Protein AF-A0A5E4BSF2-F1 (afdb_monomer_lite)

Radius of gyration: 24.79 Å; chains: 1; bounding box: 56×27×77 Å

Organism: Marmota monax (NCBI:txid9995)

pLDDT: mean 81.43, std 16.17, range [39.84, 95.62]

Structure (mmCIF, N/CA/C/O backbone):
data_AF-A0A5E4BSF2-F1
#
_entry.id   AF-A0A5E4BSF2-F1
#
loop_
_atom_site.group_PDB
_atom_site.id
_atom_site.type_symbol
_atom_site.label_atom_id
_atom_site.label_alt_id
_atom_site.label_comp_id
_atom_site.label_asym_id
_atom_site.label_entity_id
_atom_site.label_seq_id
_atom_site.pdbx_PDB_ins_code
_atom_site.Cartn_x
_atom_site.Cartn_y
_atom_site.Cartn_z
_atom_site.occupancy
_atom_site.B_iso_or_equiv
_atom_site.auth_seq_id
_atom_site.auth_comp_id
_atom_site.auth_asym_id
_atom_site.auth_atom_id
_atom_site.pdbx_PDB_model_num
ATOM 1 N N . MET A 1 1 ? 34.977 21.300 -48.180 1.00 39.84 1 MET A N 1
ATOM 2 C CA . MET A 1 1 ? 34.789 19.834 -48.224 1.00 39.84 1 MET A CA 1
ATOM 3 C C . MET A 1 1 ? 34.638 19.308 -46.797 1.00 39.84 1 MET A C 1
ATOM 5 O O . MET A 1 1 ? 35.316 19.848 -45.932 1.00 39.84 1 MET A O 1
ATOM 9 N N . PRO A 1 2 ? 33.718 18.361 -46.533 1.00 50.59 2 PRO A N 1
ATOM 10 C CA . PRO A 1 2 ? 33.222 18.003 -45.196 1.00 50.59 2 PRO A CA 1
ATOM 11 C C . PRO A 1 2 ? 34.127 16.975 -44.504 1.00 50.59 2 PRO A C 1
ATOM 13 O O . PRO A 1 2 ? 34.608 16.051 -45.153 1.00 50.59 2 PRO A O 1
ATOM 16 N N . GLY A 1 3 ? 34.335 17.105 -43.191 1.00 42.84 3 GLY A N 1
ATOM 17 C CA . GLY A 1 3 ? 35.319 16.297 -42.466 1.00 42.84 3 GLY A CA 1
ATOM 18 C C . GLY A 1 3 ? 34.923 15.941 -41.037 1.00 42.84 3 GLY A C 1
ATOM 19 O O . GLY A 1 3 ? 35.583 16.369 -40.104 1.00 42.84 3 GLY A O 1
ATOM 20 N N . ARG A 1 4 ? 33.881 15.108 -40.918 1.00 50.66 4 ARG A N 1
ATOM 21 C CA . ARG A 1 4 ? 33.641 14.126 -39.840 1.00 50.66 4 ARG A CA 1
ATOM 22 C C . ARG A 1 4 ? 33.483 14.681 -38.417 1.00 50.66 4 ARG A C 1
ATOM 24 O O . ARG A 1 4 ? 34.380 14.580 -37.588 1.00 50.66 4 ARG A O 1
ATOM 31 N N . SER A 1 5 ? 32.253 15.074 -38.087 1.00 43.25 5 SER A N 1
ATOM 32 C CA . SER A 1 5 ? 31.706 14.793 -36.756 1.00 43.25 5 SER A CA 1
ATOM 33 C C . SER A 1 5 ? 31.720 13.274 -36.577 1.00 43.25 5 SER A C 1
ATOM 35 O O . SER A 1 5 ? 30.923 12.561 -37.184 1.00 43.25 5 SER A O 1
ATOM 37 N N . SER A 1 6 ? 32.698 12.766 -35.831 1.00 44.00 6 SER A N 1
ATOM 38 C CA . SER A 1 6 ? 32.713 11.380 -35.385 1.00 44.00 6 SER A CA 1
ATOM 39 C C . SER A 1 6 ? 31.491 11.168 -34.505 1.00 44.00 6 SER A C 1
ATOM 41 O O . SER A 1 6 ? 31.402 11.712 -33.404 1.00 44.00 6 SER A O 1
ATOM 43 N N . SER A 1 7 ? 30.540 10.428 -35.062 1.00 46.88 7 SER A N 1
ATOM 44 C CA . SER A 1 7 ? 29.322 9.957 -34.434 1.00 46.88 7 SER A CA 1
ATOM 45 C C . SER A 1 7 ? 29.587 9.488 -33.008 1.00 46.88 7 SER A C 1
ATOM 47 O O . SER A 1 7 ? 30.529 8.737 -32.757 1.00 46.88 7 SER A O 1
ATOM 49 N N . SER A 1 8 ? 28.735 9.968 -32.105 1.00 47.62 8 SER A N 1
ATOM 50 C CA . SER A 1 8 ? 28.595 9.566 -30.709 1.00 47.62 8 SER A CA 1
ATOM 51 C C . SER A 1 8 ? 28.916 8.085 -30.510 1.00 47.62 8 SER A C 1
ATOM 53 O O . SER A 1 8 ? 28.125 7.208 -30.864 1.00 47.62 8 SER A O 1
ATOM 55 N N . SER A 1 9 ? 30.095 7.821 -29.954 1.00 45.16 9 SER A N 1
ATOM 56 C CA . SER A 1 9 ? 30.528 6.484 -29.578 1.00 45.16 9 SER A CA 1
ATOM 57 C C . SER A 1 9 ? 29.640 5.988 -28.437 1.00 45.16 9 SER A C 1
ATOM 59 O O . SER A 1 9 ? 29.778 6.446 -27.308 1.00 45.16 9 SER A O 1
ATOM 61 N N . GLY A 1 10 ? 28.693 5.112 -28.784 1.00 46.72 10 GLY A N 1
ATOM 62 C CA . GLY A 1 10 ? 28.030 4.116 -27.940 1.00 46.72 10 GLY A CA 1
ATOM 63 C C . GLY A 1 10 ? 27.947 4.407 -26.446 1.00 46.72 10 GLY A C 1
ATOM 64 O O . GLY A 1 10 ? 28.522 3.673 -25.651 1.00 46.72 10 GLY A O 1
ATOM 65 N N . SER A 1 11 ? 27.178 5.420 -26.052 1.00 45.44 11 SER A N 1
ATOM 66 C CA . SER A 1 11 ? 26.536 5.356 -24.744 1.00 45.44 11 SER A CA 1
ATOM 67 C C . SER A 1 11 ? 25.269 4.542 -24.956 1.00 45.44 11 SER A C 1
ATOM 69 O O . SER A 1 11 ? 24.254 5.074 -25.406 1.00 45.44 11 SER A O 1
ATOM 71 N N . THR A 1 12 ? 25.322 3.235 -24.694 1.00 54.78 12 THR A N 1
ATOM 72 C CA . THR A 1 12 ? 24.122 2.540 -24.223 1.00 54.78 12 THR A CA 1
ATOM 73 C C . THR A 1 12 ? 23.734 3.280 -22.952 1.00 54.78 12 THR A C 1
ATOM 75 O O . THR A 1 12 ? 24.301 3.028 -21.888 1.00 54.78 12 THR A O 1
ATOM 78 N N . GLY A 1 13 ? 22.905 4.316 -23.089 1.00 56.72 13 GLY A N 1
ATOM 79 C CA . GLY A 1 13 ? 22.486 5.141 -21.974 1.00 56.72 13 GLY A CA 1
ATOM 80 C C . GLY A 1 13 ? 21.766 4.228 -21.003 1.00 56.72 13 GLY A C 1
ATOM 81 O O . GLY A 1 13 ? 20.622 3.859 -21.245 1.00 56.72 13 GLY A O 1
ATOM 82 N N . PHE A 1 14 ? 22.458 3.799 -19.948 1.00 63.81 14 PHE A N 1
ATOM 83 C CA . PHE A 1 14 ? 21.846 2.994 -18.908 1.00 63.81 14 PHE A CA 1
ATOM 84 C C . PHE A 1 14 ? 20.702 3.819 -18.326 1.00 63.81 14 PHE A C 1
ATOM 86 O O . PHE A 1 14 ? 20.915 4.882 -17.741 1.00 63.81 14 PHE A O 1
ATOM 93 N N . ILE A 1 15 ? 19.479 3.343 -18.536 1.00 72.44 15 ILE A N 1
ATOM 94 C CA . ILE A 1 15 ? 18.285 3.930 -17.944 1.00 72.44 15 ILE A CA 1
ATOM 95 C C . ILE A 1 15 ? 18.354 3.596 -16.452 1.00 72.44 15 ILE A C 1
ATOM 97 O O . ILE A 1 15 ? 18.175 2.444 -16.061 1.00 72.44 15 ILE A O 1
ATOM 101 N N . SER A 1 16 ? 18.709 4.577 -15.621 1.00 81.81 16 SER A N 1
ATOM 102 C CA . SER A 1 16 ? 18.779 4.387 -14.171 1.00 81.81 16 SER A CA 1
ATOM 103 C C . SER A 1 16 ? 17.398 4.554 -13.546 1.00 81.81 16 SER A C 1
ATOM 105 O O . SER A 1 16 ? 16.742 5.576 -13.749 1.00 81.81 16 SER A O 1
ATOM 107 N N . PHE A 1 17 ? 16.991 3.581 -12.731 1.00 88.00 17 PHE A N 1
ATOM 108 C CA . PHE A 1 17 ? 15.746 3.612 -11.958 1.00 88.00 17 PHE A CA 1
ATOM 109 C C . PHE A 1 17 ? 15.969 3.915 -10.473 1.00 88.00 17 PHE A C 1
ATOM 111 O O . PHE A 1 17 ? 15.025 3.844 -9.689 1.00 88.00 17 PHE A O 1
ATOM 118 N N . SER A 1 18 ? 17.179 4.327 -10.084 1.00 88.94 18 SER A N 1
ATOM 119 C CA . SER A 1 18 ? 17.554 4.542 -8.682 1.00 88.94 18 SER A CA 1
ATOM 120 C C . SER A 1 18 ? 16.612 5.490 -7.931 1.00 88.94 18 SER A C 1
ATOM 122 O O . SER A 1 18 ? 16.267 5.236 -6.780 1.00 88.94 18 SER A O 1
ATOM 124 N N . GLY A 1 19 ? 16.129 6.554 -8.583 1.00 90.25 19 GLY A N 1
ATOM 125 C CA . GLY A 1 19 ? 15.136 7.459 -7.993 1.00 90.25 19 GLY A CA 1
ATOM 126 C C . GLY A 1 19 ? 13.791 6.777 -7.715 1.00 90.25 19 GLY A C 1
ATOM 127 O O . GLY A 1 19 ? 13.187 6.998 -6.666 1.00 90.25 19 GLY A O 1
ATOM 128 N N . VAL A 1 20 ? 13.349 5.899 -8.619 1.00 91.19 20 VAL A N 1
ATOM 129 C CA . VAL A 1 20 ? 12.114 5.119 -8.458 1.00 91.19 20 VAL A CA 1
ATOM 130 C C . VAL A 1 20 ? 12.281 4.081 -7.352 1.00 91.19 20 VAL A C 1
ATOM 132 O O . VAL A 1 20 ? 11.403 3.942 -6.508 1.00 91.19 20 VAL A O 1
ATOM 135 N N . GLU A 1 21 ? 13.418 3.391 -7.299 1.00 91.19 21 GLU A N 1
ATOM 136 C CA . GLU A 1 21 ? 13.729 2.421 -6.242 1.00 91.19 21 GLU A CA 1
ATOM 137 C C . GLU A 1 21 ? 13.808 3.073 -4.857 1.00 91.19 21 GLU A C 1
ATOM 139 O O . GLU A 1 21 ? 13.317 2.515 -3.870 1.00 91.19 21 GLU A O 1
ATOM 144 N N . SER A 1 22 ? 14.364 4.284 -4.787 1.00 93.62 22 SER A N 1
ATOM 145 C CA . SER A 1 22 ? 14.408 5.067 -3.555 1.00 93.62 22 SER A CA 1
ATOM 146 C C . SER A 1 22 ? 12.998 5.461 -3.105 1.00 93.62 22 SER A C 1
ATOM 148 O O . SER A 1 22 ? 12.647 5.252 -1.945 1.00 93.62 22 SER A O 1
ATOM 150 N N . ALA A 1 23 ? 12.154 5.943 -4.024 1.00 92.94 23 ALA A N 1
ATOM 151 C CA . ALA A 1 23 ? 10.757 6.262 -3.730 1.00 92.94 23 ALA A CA 1
ATOM 152 C C . ALA A 1 23 ? 9.948 5.019 -3.316 1.00 92.94 23 ALA A C 1
ATOM 154 O O . ALA A 1 23 ? 9.167 5.078 -2.368 1.00 92.94 23 ALA A O 1
ATOM 155 N N . LEU A 1 24 ? 10.165 3.872 -3.971 1.00 92.69 24 LEU A N 1
ATOM 156 C CA . LEU A 1 24 ? 9.557 2.594 -3.589 1.00 92.69 24 LEU A CA 1
ATOM 157 C C . LEU A 1 24 ? 9.989 2.143 -2.193 1.00 92.69 24 LEU A C 1
ATOM 159 O O . LEU A 1 24 ? 9.181 1.579 -1.460 1.00 92.69 24 LEU A O 1
ATOM 163 N N . SER A 1 25 ? 11.244 2.382 -1.814 1.00 92.12 25 SER A N 1
ATOM 164 C CA . SER A 1 25 ? 11.727 2.069 -0.467 1.00 92.12 25 SER A CA 1
ATOM 165 C C . SER A 1 25 ? 11.036 2.940 0.581 1.00 92.12 25 SER A C 1
ATOM 167 O O . SER A 1 25 ? 10.543 2.405 1.570 1.00 92.12 25 SER A O 1
ATOM 169 N N . SER A 1 26 ? 10.889 4.245 0.328 1.00 93.38 26 SER A N 1
ATOM 170 C CA . SER A 1 26 ? 10.097 5.135 1.190 1.00 93.38 26 SER A CA 1
ATOM 171 C C . SER A 1 26 ? 8.629 4.705 1.277 1.00 93.38 26 SER A C 1
ATOM 173 O O . SER A 1 26 ? 8.053 4.696 2.361 1.00 93.38 26 SER A O 1
ATOM 175 N N . LEU A 1 27 ? 8.032 4.284 0.157 1.00 91.06 27 LEU A N 1
ATOM 176 C CA . LEU A 1 27 ? 6.673 3.733 0.125 1.00 91.06 27 LEU A CA 1
ATOM 177 C C . LEU A 1 27 ? 6.533 2.470 0.978 1.00 91.06 27 LEU A C 1
ATOM 179 O O . LEU A 1 27 ? 5.566 2.349 1.721 1.00 91.06 27 LEU A O 1
ATOM 183 N N . LYS A 1 28 ? 7.514 1.563 0.957 1.00 89.38 28 LYS A N 1
ATOM 184 C CA . LYS A 1 28 ? 7.526 0.387 1.845 1.00 89.38 28 LYS A CA 1
ATOM 185 C C . LYS A 1 28 ? 7.633 0.772 3.319 1.00 89.38 28 LYS A C 1
ATOM 187 O O . LYS A 1 28 ? 7.024 0.120 4.158 1.00 89.38 28 LYS A O 1
ATOM 192 N N . THR A 1 29 ? 8.350 1.844 3.652 1.00 90.75 29 THR A N 1
ATOM 193 C CA . THR A 1 29 ? 8.379 2.361 5.027 1.00 90.75 29 THR A CA 1
ATOM 194 C C . THR A 1 29 ? 6.995 2.835 5.486 1.00 90.75 29 THR A C 1
ATOM 196 O O . THR A 1 29 ? 6.630 2.578 6.630 1.00 90.75 29 THR A O 1
ATOM 199 N N . PHE A 1 30 ? 6.175 3.426 4.604 1.00 89.81 30 PHE A N 1
ATOM 200 C CA . PHE A 1 30 ? 4.791 3.795 4.943 1.00 89.81 30 PHE A CA 1
ATOM 201 C C . PHE A 1 30 ? 3.902 2.592 5.276 1.00 89.81 30 PHE A C 1
ATOM 203 O O . PHE A 1 30 ? 2.971 2.730 6.065 1.00 89.81 30 PHE A O 1
ATOM 210 N N . GLN A 1 31 ? 4.215 1.401 4.762 1.00 90.75 31 GLN A N 1
ATOM 211 C CA . GLN A 1 31 ? 3.511 0.177 5.142 1.00 90.75 31 GLN A CA 1
ATOM 212 C C . GLN A 1 31 ? 3.654 -0.124 6.646 1.00 90.75 31 GLN A C 1
ATOM 214 O O . GLN A 1 31 ? 2.699 -0.548 7.293 1.00 90.75 31 GLN A O 1
ATOM 219 N N . SER A 1 32 ? 4.812 0.189 7.241 1.00 91.44 32 SER A N 1
ATOM 220 C CA . SER A 1 32 ? 5.003 0.091 8.695 1.00 91.44 32 SER A CA 1
ATOM 221 C C . SER A 1 32 ? 4.106 1.066 9.461 1.00 91.44 32 SER A C 1
ATOM 223 O O . SER A 1 32 ? 3.631 0.731 10.544 1.00 91.44 32 SER A O 1
ATOM 225 N N . CYS A 1 33 ? 3.866 2.262 8.916 1.00 91.88 33 CYS A N 1
ATOM 226 C CA . CYS A 1 33 ? 2.953 3.236 9.513 1.00 91.88 33 CYS A CA 1
ATOM 227 C C . CYS A 1 33 ? 1.500 2.752 9.446 1.00 91.88 33 CYS A C 1
ATOM 229 O O . CYS A 1 33 ? 0.766 2.919 10.415 1.00 91.88 33 CYS A O 1
ATOM 231 N N . ILE A 1 34 ? 1.104 2.117 8.337 1.00 92.88 34 ILE A N 1
ATOM 232 C CA . ILE A 1 34 ? -0.225 1.507 8.179 1.00 92.88 34 ILE A CA 1
ATOM 233 C C . ILE A 1 34 ? -0.426 0.401 9.217 1.00 92.88 34 ILE A C 1
ATOM 235 O O . ILE A 1 34 ? -1.413 0.438 9.946 1.00 92.88 34 ILE A O 1
ATOM 239 N N . SER A 1 35 ? 0.536 -0.519 9.352 1.00 92.81 35 SER A N 1
ATOM 240 C CA . SER A 1 35 ? 0.477 -1.587 10.362 1.00 92.81 35 SER A CA 1
ATOM 241 C C . SER A 1 35 ? 0.344 -1.019 11.775 1.00 92.81 35 SER A C 1
ATOM 243 O O . SER A 1 35 ? -0.558 -1.405 12.508 1.00 92.81 35 SER A O 1
ATOM 245 N N . SER A 1 36 ? 1.174 -0.036 12.136 1.00 94.69 36 SER A N 1
ATOM 246 C CA . SER A 1 36 ? 1.100 0.598 13.458 1.00 94.69 36 SER A CA 1
ATOM 247 C C . SER A 1 36 ? -0.238 1.311 13.699 1.00 94.69 36 SER A C 1
ATOM 249 O O . SER A 1 36 ? -0.756 1.296 14.819 1.00 94.69 36 SER A O 1
ATOM 251 N N . GLY A 1 37 ? -0.817 1.918 12.659 1.00 92.38 37 GLY A N 1
ATOM 252 C CA . GLY A 1 37 ? -2.161 2.488 12.704 1.00 92.38 37 GLY A CA 1
ATOM 253 C C . GLY A 1 37 ? -3.230 1.426 12.960 1.00 92.38 37 GLY A C 1
ATOM 254 O O . GLY A 1 37 ? -4.087 1.628 13.817 1.00 92.38 37 GLY A O 1
ATOM 255 N N . MET A 1 38 ? -3.138 0.269 12.297 1.00 93.38 38 MET A N 1
ATOM 256 C CA . MET A 1 38 ? -4.028 -0.874 12.536 1.00 93.38 38 MET A CA 1
ATOM 257 C C . MET A 1 38 ? -3.930 -1.390 13.972 1.00 93.38 38 MET A C 1
ATOM 259 O O . MET A 1 38 ? -4.964 -1.590 14.608 1.00 93.38 38 MET A O 1
ATOM 263 N N . ASP A 1 39 ? -2.714 -1.552 14.499 1.00 95.00 39 ASP A N 1
ATOM 264 C CA . ASP A 1 39 ? -2.489 -1.993 15.881 1.00 95.00 39 ASP A CA 1
ATOM 265 C C . ASP A 1 39 ? -3.115 -1.009 16.884 1.00 95.00 39 ASP A C 1
ATOM 267 O O . ASP A 1 39 ? -3.775 -1.410 17.843 1.00 95.00 39 ASP A O 1
ATOM 271 N N . THR A 1 40 ? -2.976 0.293 16.617 1.00 94.31 40 THR A N 1
ATOM 272 C CA . THR A 1 40 ? -3.564 1.360 17.441 1.00 94.31 40 THR A CA 1
ATOM 273 C C . THR A 1 40 ? -5.090 1.318 17.404 1.00 94.31 40 THR A C 1
ATOM 275 O O . THR A 1 40 ? -5.729 1.356 18.453 1.00 94.31 40 THR A O 1
ATOM 278 N N . VAL A 1 41 ? -5.688 1.203 16.212 1.00 92.94 41 VAL A N 1
ATOM 279 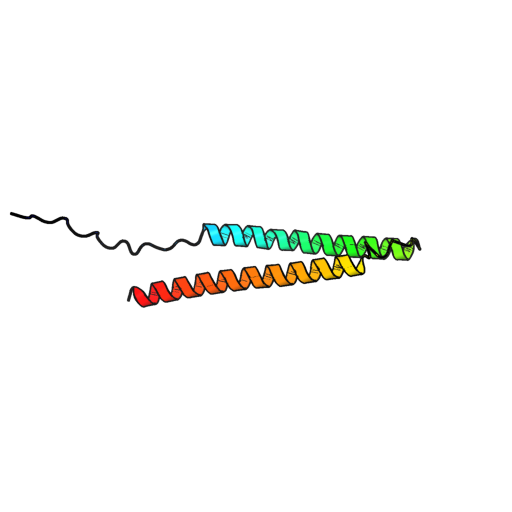C CA . VAL A 1 41 ? -7.145 1.069 16.058 1.00 92.94 41 VAL A CA 1
ATOM 280 C C . VAL A 1 41 ? -7.638 -0.178 16.787 1.00 92.94 41 VAL A C 1
ATOM 282 O O . VAL A 1 41 ? -8.633 -0.111 17.499 1.00 92.94 41 VAL A O 1
ATOM 285 N N . SER A 1 42 ? -6.922 -1.299 16.682 1.00 91.44 42 SER A N 1
ATOM 286 C CA . SER A 1 42 ? -7.276 -2.519 17.406 1.00 91.44 42 SER A CA 1
ATOM 287 C C . SER A 1 42 ? -7.240 -2.324 18.919 1.00 91.44 42 SER A C 1
ATOM 289 O O . SER A 1 42 ? -8.182 -2.727 19.593 1.00 91.44 42 SER A O 1
ATOM 291 N N . SER A 1 43 ? -6.186 -1.704 19.454 1.00 91.81 43 SER A N 1
ATOM 292 C CA . SER A 1 43 ? -6.063 -1.451 20.894 1.00 91.81 43 SER A CA 1
ATOM 293 C C . SER A 1 43 ? -7.193 -0.561 21.394 1.00 91.81 43 SER A C 1
ATOM 295 O O . SER A 1 43 ? -7.877 -0.910 22.348 1.00 91.81 43 SER A O 1
ATOM 297 N N . VAL A 1 44 ? -7.446 0.555 20.708 1.00 90.94 44 VAL A N 1
ATOM 298 C CA . VAL A 1 44 ? -8.501 1.491 21.108 1.00 90.94 44 VAL A CA 1
ATOM 299 C C . VAL A 1 44 ? -9.881 0.841 20.983 1.00 90.94 44 VAL A C 1
ATOM 301 O O . VAL A 1 44 ? -10.732 1.054 21.838 1.00 90.94 44 VAL A O 1
ATOM 304 N N . ALA A 1 45 ? -10.118 0.007 19.965 1.00 88.38 45 ALA A N 1
ATOM 305 C CA . ALA A 1 45 ? -11.370 -0.736 19.843 1.00 88.38 45 ALA A CA 1
ATOM 306 C C . ALA A 1 45 ? -11.600 -1.676 21.039 1.00 88.38 45 ALA A C 1
ATOM 308 O O . ALA A 1 45 ? -12.718 -1.750 21.546 1.00 88.38 45 ALA A O 1
ATOM 309 N N . LEU A 1 46 ? -10.550 -2.355 21.516 1.00 88.62 46 LEU A N 1
ATOM 310 C CA . LEU A 1 46 ? -10.621 -3.208 22.706 1.00 88.62 46 LEU A CA 1
ATOM 311 C C . LEU A 1 46 ? -10.899 -2.390 23.977 1.00 88.62 46 LEU A C 1
ATOM 313 O O . LEU A 1 46 ? -11.797 -2.753 24.735 1.00 88.62 46 LEU A O 1
ATOM 317 N N . ASP A 1 47 ? -10.213 -1.260 24.166 1.00 89.56 47 ASP A N 1
ATOM 318 C CA . ASP A 1 47 ? -10.408 -0.376 25.326 1.00 89.56 47 ASP A CA 1
ATOM 319 C C . ASP A 1 47 ? -11.844 0.187 25.387 1.00 89.56 47 ASP A C 1
ATOM 321 O O . ASP A 1 47 ? -12.453 0.313 26.455 1.00 89.56 47 ASP A O 1
ATOM 325 N N . LEU A 1 48 ? -12.431 0.518 24.233 1.00 86.38 48 LEU A N 1
ATOM 326 C CA . LEU A 1 48 ? -13.813 1.003 24.141 1.00 86.38 48 LEU A CA 1
ATOM 327 C C . LEU A 1 48 ? -14.829 -0.072 24.539 1.00 86.38 48 LEU A C 1
ATOM 329 O O . LEU A 1 48 ? -15.791 0.224 25.252 1.00 86.38 48 LEU A O 1
ATOM 333 N N . VAL A 1 49 ? -14.593 -1.318 24.117 1.00 85.44 49 VAL A N 1
ATOM 334 C CA . VAL A 1 49 ? -15.407 -2.475 24.515 1.00 85.44 49 VAL A CA 1
ATOM 335 C C . VAL A 1 49 ? -15.299 -2.718 26.020 1.00 85.44 49 VAL A C 1
ATOM 337 O O . VAL A 1 49 ? -16.317 -2.944 26.672 1.00 85.44 49 VAL A O 1
ATOM 340 N N . GLU A 1 50 ? -14.094 -2.628 26.589 1.00 84.75 50 GLU A N 1
ATOM 341 C CA . GLU A 1 50 ? -13.870 -2.818 28.026 1.00 84.75 50 GLU A CA 1
ATOM 342 C C . GLU A 1 50 ? -14.551 -1.730 28.872 1.00 84.75 50 GLU A C 1
ATOM 344 O O . GLU A 1 50 ? -15.142 -2.017 29.914 1.00 84.75 50 GLU A O 1
ATOM 349 N N . THR A 1 51 ? -14.532 -0.480 28.406 1.00 87.75 51 THR A N 1
ATOM 350 C CA . THR A 1 51 ? -15.110 0.665 29.129 1.00 87.75 51 THR A CA 1
ATOM 351 C C . THR A 1 51 ? -16.611 0.876 28.890 1.00 87.75 51 THR A C 1
ATOM 353 O O . THR A 1 51 ? -17.198 1.743 29.536 1.00 87.75 51 THR A O 1
ATOM 356 N N . GLN A 1 52 ? -17.248 0.095 28.004 1.00 77.88 52 GLN A N 1
ATOM 357 C CA . GLN A 1 52 ? -18.633 0.296 27.533 1.00 77.88 52 GLN A CA 1
ATOM 358 C C . GLN A 1 52 ? -18.885 1.719 26.997 1.00 77.88 52 GLN A C 1
ATOM 360 O O . GLN A 1 52 ? -19.980 2.270 27.129 1.00 77.88 52 GLN A O 1
ATOM 365 N N . THR A 1 53 ? -17.861 2.333 26.401 1.00 76.38 53 THR A N 1
ATOM 366 C CA . THR A 1 53 ? -17.970 3.679 25.835 1.00 76.38 53 THR A CA 1
ATOM 367 C C . THR A 1 53 ? -18.536 3.589 24.424 1.00 76.38 53 THR A C 1
ATOM 369 O O . THR A 1 53 ? -17.895 3.046 23.525 1.00 76.38 53 THR A O 1
ATOM 372 N N . GLU A 1 54 ? -19.723 4.155 24.203 1.00 68.25 54 GLU A N 1
ATOM 373 C CA . GLU A 1 54 ? -20.297 4.219 22.859 1.00 68.25 54 GLU A CA 1
ATOM 374 C C . GLU A 1 54 ? -19.617 5.315 22.034 1.00 68.25 54 GLU A C 1
ATOM 376 O O . GLU A 1 54 ? -19.649 6.500 22.374 1.00 68.25 54 GLU A O 1
ATOM 381 N N . VAL A 1 55 ? -18.993 4.912 20.929 1.00 69.25 55 VAL A N 1
ATOM 382 C CA . VAL A 1 55 ? -18.392 5.827 19.956 1.00 69.25 55 VAL A CA 1
ATOM 383 C C . VAL A 1 55 ? -19.371 6.055 18.814 1.00 69.25 55 VAL A C 1
ATOM 385 O O . VAL A 1 55 ? -20.026 5.127 18.342 1.00 69.25 55 VAL A O 1
ATOM 388 N N . SER A 1 56 ? -19.471 7.308 18.363 1.00 72.88 56 SER A N 1
ATOM 389 C CA . SER A 1 56 ? -20.282 7.685 17.201 1.00 72.88 56 SER A CA 1
ATOM 390 C C . SER A 1 56 ? -19.982 6.789 15.995 1.00 72.88 56 SER A C 1
ATOM 392 O O . SER A 1 56 ? -18.820 6.562 15.651 1.00 72.88 56 SER A O 1
ATOM 394 N N . SER A 1 57 ? -21.029 6.346 15.296 1.00 67.12 57 SER A N 1
ATOM 395 C CA . SER A 1 57 ? -20.924 5.456 14.132 1.00 67.12 57 SER A CA 1
ATOM 396 C C . SER A 1 57 ? -20.094 6.033 12.978 1.00 67.12 57 SER A C 1
ATOM 398 O O . SER A 1 57 ? -19.599 5.281 12.143 1.00 67.12 57 SER A O 1
ATOM 400 N N . GLU A 1 58 ? -19.935 7.358 12.913 1.00 64.31 58 GLU A N 1
ATOM 401 C CA . GLU A 1 58 ? -19.149 8.048 11.880 1.00 64.31 58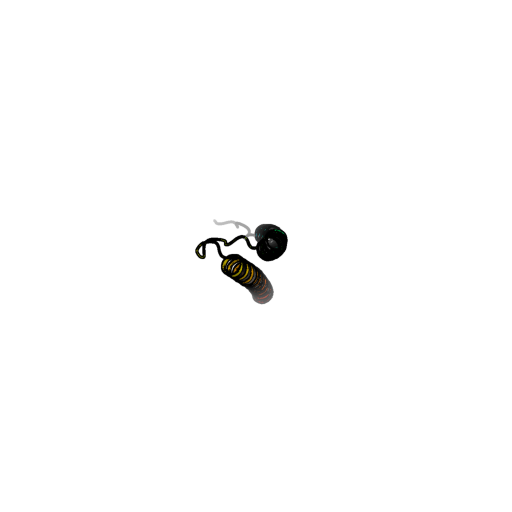 GLU A CA 1
ATOM 402 C C . GLU A 1 58 ? -17.639 7.763 11.985 1.00 64.31 58 GLU A C 1
ATOM 404 O O . GLU A 1 58 ? -16.956 7.664 10.964 1.00 64.31 58 GLU A O 1
ATOM 409 N N . TYR A 1 59 ? -17.143 7.541 13.206 1.00 69.69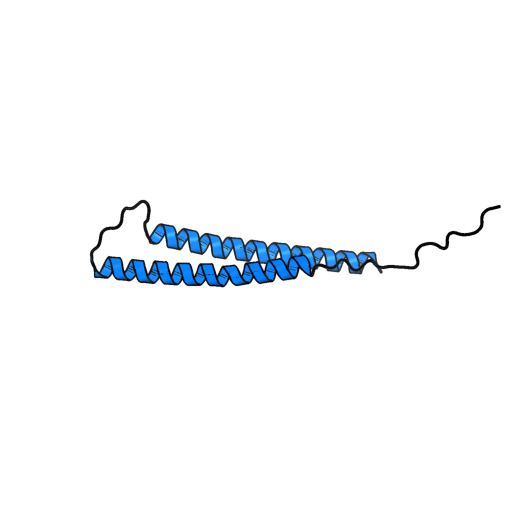 59 TYR A N 1
ATOM 410 C CA . TYR A 1 59 ? -15.747 7.204 13.506 1.00 69.69 59 TYR A CA 1
ATOM 411 C C . TYR A 1 59 ? -15.624 5.774 14.039 1.00 69.69 59 TYR A C 1
ATOM 413 O O . TYR A 1 59 ? -14.793 5.494 14.901 1.00 69.69 59 TYR A O 1
ATOM 421 N N . SER A 1 60 ? -16.474 4.867 13.544 1.00 81.06 60 SER A N 1
ATOM 422 C CA . SER A 1 60 ? -16.413 3.463 13.942 1.00 81.06 60 SER A CA 1
ATOM 423 C C . SER A 1 60 ? -15.031 2.880 13.649 1.00 81.06 60 SER A C 1
ATOM 425 O O . SER A 1 60 ? -14.500 2.996 12.539 1.00 81.06 60 SER A O 1
ATOM 427 N N . MET A 1 61 ? -14.473 2.205 14.649 1.00 86.50 61 MET A N 1
ATOM 428 C CA . MET A 1 61 ? -13.179 1.535 14.552 1.00 86.50 61 MET A CA 1
ATOM 429 C C . MET A 1 61 ? -13.182 0.456 13.459 1.00 86.50 61 MET A C 1
ATOM 431 O O . MET A 1 61 ? -12.163 0.260 12.799 1.00 86.50 61 MET A O 1
ATOM 435 N N . ASP A 1 62 ? -14.337 -0.159 13.181 1.00 86.38 62 ASP A N 1
ATOM 436 C CA . ASP A 1 62 ? -14.509 -1.109 12.075 1.00 86.38 62 ASP A CA 1
ATOM 437 C C . ASP A 1 62 ? -14.233 -0.446 10.720 1.00 86.38 62 ASP A C 1
ATOM 439 O O . ASP A 1 62 ? -13.540 -1.000 9.865 1.00 86.38 62 ASP A O 1
ATOM 443 N N . LYS A 1 63 ? -14.737 0.781 10.530 1.00 88.69 63 LYS A N 1
ATOM 444 C CA . LYS A 1 63 ? -14.514 1.563 9.308 1.00 88.69 63 LYS A CA 1
ATOM 445 C C . LYS A 1 63 ? -13.037 1.927 9.166 1.00 88.69 63 LYS A C 1
ATOM 447 O O . LYS A 1 63 ? -12.484 1.769 8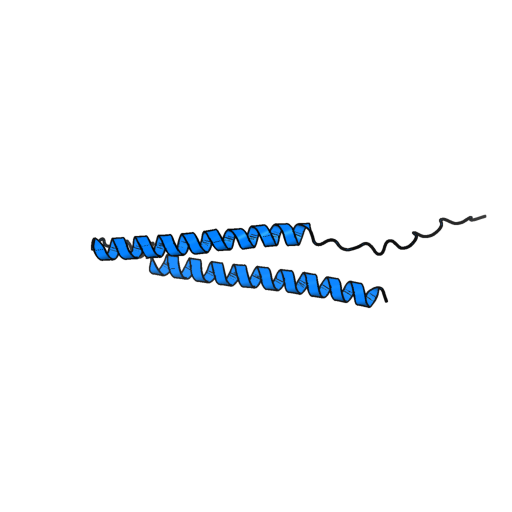.080 1.00 88.69 63 LYS A O 1
ATOM 452 N N . ALA A 1 64 ? -12.390 2.338 10.257 1.00 89.44 64 ALA A N 1
ATOM 453 C CA . ALA A 1 64 ? -10.960 2.637 10.262 1.00 89.44 64 ALA A CA 1
ATOM 454 C C . ALA A 1 64 ? -10.108 1.398 9.926 1.00 89.44 64 ALA A C 1
ATOM 456 O O . ALA A 1 64 ? -9.191 1.488 9.111 1.00 89.44 64 ALA A O 1
ATOM 457 N N . MET A 1 65 ? -10.433 0.225 10.484 1.00 91.12 65 MET A N 1
ATOM 458 C CA . MET A 1 65 ? -9.747 -1.029 10.144 1.00 91.12 65 MET A CA 1
ATOM 459 C C . MET A 1 65 ? -9.881 -1.388 8.662 1.00 91.12 65 MET A C 1
ATOM 461 O O . MET A 1 65 ? -8.894 -1.772 8.032 1.00 91.12 65 MET A O 1
ATOM 465 N N . VAL A 1 66 ? -11.079 -1.241 8.089 1.00 92.50 66 VAL A N 1
ATOM 466 C CA . VAL A 1 66 ? -11.309 -1.490 6.659 1.00 92.50 66 VAL A CA 1
ATOM 467 C C . VAL A 1 66 ? -10.502 -0.517 5.797 1.00 92.50 66 VAL A C 1
ATOM 469 O O . VAL A 1 66 ? -9.872 -0.943 4.829 1.00 92.50 66 VAL A O 1
ATOM 472 N N . GLU A 1 67 ? -10.471 0.770 6.147 1.00 92.62 67 GLU A N 1
ATOM 473 C CA . GLU A 1 67 ? -9.695 1.779 5.418 1.00 92.62 67 GLU A CA 1
ATOM 474 C C . GLU A 1 67 ? -8.188 1.486 5.449 1.00 92.62 67 GLU A C 1
ATOM 476 O O . GLU A 1 67 ? -7.537 1.543 4.403 1.00 92.62 67 GLU A O 1
ATOM 481 N N . PHE A 1 68 ? -7.636 1.084 6.599 1.00 92.25 68 PHE A N 1
ATOM 482 C CA . PHE A 1 68 ? -6.234 0.666 6.682 1.00 92.25 68 PHE A CA 1
ATOM 483 C C . PHE A 1 68 ? -5.944 -0.602 5.864 1.00 92.25 68 PHE A C 1
ATOM 485 O O . PHE A 1 68 ? -4.931 -0.652 5.165 1.00 92.25 68 PHE A O 1
ATOM 492 N N . ALA A 1 69 ? -6.838 -1.596 5.879 1.00 92.81 69 ALA A N 1
ATOM 493 C CA . ALA A 1 69 ? -6.675 -2.820 5.092 1.00 92.81 69 ALA A CA 1
ATOM 494 C C . ALA A 1 69 ? -6.704 -2.554 3.574 1.00 92.81 69 ALA A C 1
ATOM 496 O O . ALA A 1 69 ? -5.928 -3.143 2.816 1.00 92.81 69 ALA A O 1
ATOM 497 N N . ILE A 1 70 ? -7.575 -1.648 3.117 1.00 94.56 70 ILE A N 1
ATOM 498 C CA . ILE A 1 70 ? -7.613 -1.208 1.715 1.00 94.56 70 ILE A CA 1
ATOM 499 C C . ILE A 1 70 ? -6.313 -0.484 1.357 1.00 94.56 70 ILE A C 1
ATOM 501 O O . ILE A 1 70 ? -5.718 -0.779 0.320 1.00 94.56 70 ILE A O 1
ATOM 505 N N . MET A 1 71 ? -5.845 0.414 2.225 1.00 94.44 71 MET A N 1
ATOM 506 C CA . MET A 1 71 ? -4.621 1.180 1.999 1.00 94.44 71 MET A CA 1
ATOM 507 C C . MET A 1 71 ? -3.383 0.280 1.888 1.00 94.44 71 MET A C 1
ATOM 509 O O . MET A 1 71 ? -2.589 0.468 0.967 1.00 94.44 71 MET A O 1
ATOM 513 N N . ASP A 1 72 ? -3.240 -0.726 2.760 1.00 93.75 72 ASP A N 1
ATOM 514 C CA . ASP A 1 72 ? -2.153 -1.713 2.678 1.00 93.75 72 ASP A CA 1
ATOM 515 C C . ASP A 1 72 ? -2.190 -2.479 1.345 1.00 93.75 72 ASP A C 1
ATOM 517 O O . ASP A 1 72 ? -1.182 -2.582 0.635 1.00 93.75 72 ASP A O 1
ATOM 521 N N . ARG A 1 73 ? -3.382 -2.951 0.950 1.00 94.31 73 ARG A N 1
ATOM 522 C CA . ARG A 1 73 ? -3.582 -3.678 -0.311 1.00 94.31 73 ARG A CA 1
ATOM 523 C C . ARG A 1 73 ? -3.204 -2.827 -1.520 1.00 94.31 73 ARG A C 1
ATOM 525 O O . ARG A 1 73 ? -2.488 -3.301 -2.406 1.00 94.31 73 ARG A O 1
ATOM 532 N N . ASP A 1 74 ? -3.702 -1.599 -1.575 1.00 94.56 74 ASP A N 1
ATOM 533 C CA . ASP A 1 74 ? -3.510 -0.707 -2.714 1.00 94.56 74 ASP A CA 1
ATOM 534 C C . ASP A 1 74 ? -2.049 -0.247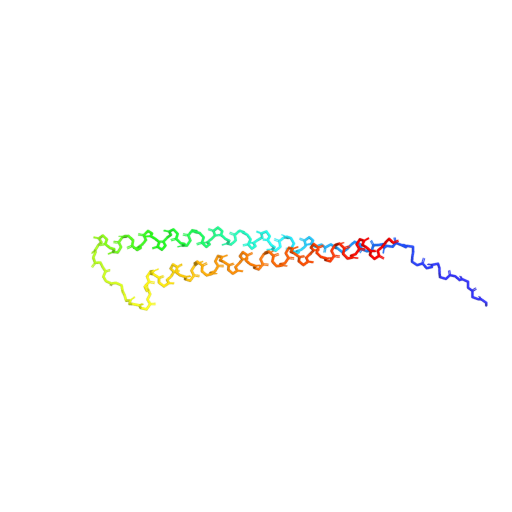 -2.815 1.00 94.56 74 ASP A C 1
ATOM 536 O O . ASP A 1 74 ? -1.479 -0.247 -3.911 1.00 94.56 74 ASP A O 1
ATOM 540 N N . LEU A 1 75 ? -1.395 0.025 -1.680 1.00 93.25 75 LEU A N 1
ATOM 541 C CA . LEU A 1 75 ? 0.037 0.318 -1.627 1.00 93.25 75 LEU A CA 1
ATOM 542 C C . LEU A 1 75 ? 0.872 -0.860 -2.150 1.00 93.25 75 LEU A C 1
ATOM 544 O O . LEU A 1 75 ? 1.751 -0.678 -2.996 1.00 93.25 75 LEU A O 1
ATOM 548 N N . ASN A 1 76 ? 0.575 -2.083 -1.704 1.00 93.31 76 ASN A N 1
ATOM 549 C CA . ASN A 1 76 ? 1.270 -3.287 -2.158 1.00 93.31 76 ASN A CA 1
ATOM 550 C C . ASN A 1 76 ? 1.064 -3.542 -3.662 1.00 93.31 76 ASN A C 1
ATOM 552 O O . ASN A 1 76 ? 2.007 -3.894 -4.375 1.00 93.31 76 ASN A O 1
ATOM 556 N N . HIS A 1 77 ? -0.155 -3.343 -4.171 1.00 94.38 77 HIS A N 1
ATOM 557 C CA . HIS A 1 77 ? -0.435 -3.428 -5.605 1.00 94.38 77 HIS A CA 1
ATOM 558 C C . HIS A 1 77 ? 0.350 -2.393 -6.409 1.00 94.38 77 HIS A C 1
ATOM 560 O O . HIS A 1 77 ? 0.955 -2.751 -7.422 1.00 94.38 77 HIS A O 1
ATOM 566 N N . TYR A 1 78 ? 0.396 -1.144 -5.947 1.00 94.31 78 TYR A N 1
ATOM 567 C CA . TYR A 1 78 ? 1.168 -0.093 -6.598 1.00 94.31 78 TYR A CA 1
ATOM 568 C C . TYR A 1 78 ? 2.659 -0.448 -6.669 1.00 94.31 78 TYR A C 1
ATOM 570 O O . TYR A 1 78 ? 3.248 -0.429 -7.750 1.00 94.31 78 TYR A O 1
ATOM 578 N N . VAL A 1 79 ? 3.260 -0.856 -5.544 1.00 94.00 79 VAL A N 1
ATOM 579 C CA . VAL A 1 79 ? 4.677 -1.257 -5.486 1.00 94.00 79 VAL A CA 1
ATOM 580 C C . VAL A 1 79 ? 4.974 -2.377 -6.487 1.00 94.00 79 VAL A C 1
ATOM 582 O O . VAL A 1 79 ? 5.938 -2.279 -7.249 1.00 94.00 79 VAL A O 1
ATOM 585 N N . LYS A 1 80 ? 4.126 -3.412 -6.542 1.00 94.12 80 LYS A N 1
ATOM 586 C CA . LYS A 1 80 ? 4.278 -4.529 -7.488 1.00 94.12 80 LYS A CA 1
ATOM 587 C C . LYS A 1 80 ? 4.160 -4.082 -8.943 1.00 94.12 80 LYS A C 1
ATOM 589 O O . LYS A 1 80 ? 4.973 -4.495 -9.768 1.00 94.12 80 LYS A O 1
ATOM 594 N N . ALA A 1 81 ? 3.184 -3.235 -9.265 1.00 95.62 81 ALA A N 1
ATOM 595 C CA . ALA A 1 81 ? 2.979 -2.739 -10.624 1.00 95.62 81 ALA A CA 1
ATOM 596 C C . ALA A 1 81 ? 4.185 -1.921 -11.117 1.00 95.62 81 ALA A C 1
ATOM 598 O O . ALA A 1 81 ? 4.668 -2.125 -12.235 1.00 95.62 81 ALA A O 1
ATOM 599 N N . VAL A 1 82 ? 4.725 -1.047 -10.262 1.00 94.62 82 VAL A N 1
ATOM 600 C CA . VAL A 1 82 ? 5.911 -0.244 -10.587 1.00 94.62 82 VAL A CA 1
ATOM 601 C C . VAL A 1 82 ? 7.137 -1.138 -10.773 1.00 94.62 82 VAL A C 1
ATOM 603 O O . VAL A 1 82 ? 7.820 -1.021 -11.788 1.00 94.62 82 VAL A O 1
ATOM 606 N N . GLN A 1 83 ? 7.389 -2.083 -9.860 1.00 92.62 83 GLN A N 1
ATOM 607 C CA . GLN A 1 83 ? 8.501 -3.032 -9.999 1.00 92.62 83 GLN A CA 1
ATOM 608 C C . GLN A 1 83 ? 8.388 -3.875 -11.277 1.00 92.62 83 GLN A C 1
ATOM 610 O O . GLN A 1 83 ? 9.375 -4.040 -11.995 1.00 92.62 83 GLN A O 1
ATOM 615 N N . SER A 1 84 ? 7.186 -4.359 -11.604 1.00 93.56 84 SER A N 1
ATOM 616 C CA . SER A 1 84 ? 6.930 -5.101 -12.843 1.00 93.56 84 SER A CA 1
ATOM 617 C C . SER A 1 84 ? 7.227 -4.258 -14.084 1.00 93.56 84 SER A C 1
ATOM 619 O O . SER A 1 84 ? 7.790 -4.763 -15.054 1.00 93.56 84 SER A O 1
ATOM 621 N N . THR A 1 85 ? 6.882 -2.970 -14.054 1.00 92.06 85 THR A N 1
ATOM 622 C CA . THR A 1 85 ? 7.131 -2.040 -15.164 1.00 92.06 85 THR A CA 1
ATOM 623 C C . THR A 1 85 ? 8.624 -1.784 -15.352 1.00 92.06 85 THR A C 1
ATOM 625 O O . THR A 1 85 ? 9.118 -1.878 -16.474 1.00 92.06 85 THR A O 1
ATOM 628 N N . ILE A 1 86 ? 9.365 -1.528 -14.266 1.00 90.75 86 ILE A N 1
ATOM 629 C CA . ILE A 1 86 ? 10.828 -1.365 -14.314 1.00 90.75 86 ILE A CA 1
ATOM 630 C C . ILE A 1 86 ? 11.481 -2.614 -14.908 1.00 90.75 86 ILE A C 1
ATOM 632 O O . ILE A 1 86 ? 12.310 -2.511 -15.8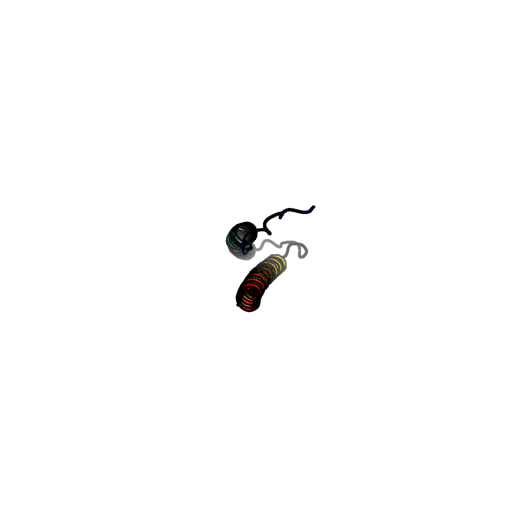12 1.00 90.75 86 ILE A O 1
ATOM 636 N N . ASN A 1 87 ? 11.071 -3.797 -14.441 1.00 88.81 87 ASN A N 1
ATOM 637 C CA . ASN A 1 87 ? 11.589 -5.061 -14.947 1.00 88.81 87 ASN A CA 1
ATOM 638 C C . ASN A 1 87 ? 11.311 -5.225 -16.450 1.00 88.81 87 ASN A C 1
ATOM 640 O O . ASN A 1 87 ? 12.214 -5.566 -17.209 1.00 88.81 87 ASN A O 1
ATOM 644 N N . HIS A 1 88 ? 10.092 -4.913 -16.897 1.00 88.12 88 HIS A N 1
ATOM 645 C CA . HIS A 1 88 ? 9.727 -4.971 -18.312 1.00 88.12 88 HIS A CA 1
ATOM 646 C C . HIS A 1 88 ? 10.583 -4.029 -19.172 1.00 88.12 88 HIS A C 1
ATOM 648 O O . HIS A 1 88 ? 11.108 -4.444 -20.202 1.00 88.12 88 HIS A O 1
ATOM 654 N N . VAL A 1 89 ? 10.784 -2.778 -18.743 1.00 87.06 89 VAL A N 1
ATOM 655 C CA . VAL A 1 89 ? 11.617 -1.810 -19.478 1.00 87.06 89 VAL A CA 1
ATOM 656 C C . VAL A 1 89 ? 13.083 -2.249 -19.518 1.00 87.06 89 VAL A C 1
ATOM 658 O O . VAL A 1 89 ? 13.714 -2.152 -20.569 1.00 87.06 89 VAL A O 1
ATOM 661 N N . SER A 1 90 ? 13.611 -2.775 -18.411 1.00 84.56 90 SER A N 1
ATOM 662 C CA . SER A 1 90 ? 14.978 -3.305 -18.340 1.00 84.56 90 SER A CA 1
ATOM 663 C C . SER A 1 90 ? 15.193 -4.463 -19.326 1.00 84.56 90 SER A C 1
ATOM 665 O O . SER A 1 90 ? 16.160 -4.466 -20.090 1.00 84.56 90 SER A O 1
ATOM 667 N N . VAL A 1 91 ? 14.242 -5.402 -19.386 1.00 83.25 91 VAL A N 1
ATOM 668 C CA . VAL A 1 91 ? 14.269 -6.536 -20.323 1.00 83.25 91 VAL A CA 1
ATOM 669 C C . VAL A 1 91 ? 14.150 -6.069 -21.775 1.00 83.25 91 VAL A C 1
ATOM 671 O O . VAL A 1 91 ? 14.940 -6.498 -22.614 1.00 83.25 91 VAL A O 1
ATOM 674 N N . CYS A 1 92 ? 13.217 -5.161 -22.085 1.00 78.56 92 CYS A N 1
ATOM 675 C CA . CYS A 1 92 ? 13.078 -4.604 -23.433 1.00 78.56 92 CYS A CA 1
ATOM 676 C C . CYS A 1 92 ? 14.345 -3.871 -23.889 1.00 78.56 92 CYS A C 1
ATOM 678 O O . CYS A 1 92 ? 14.770 -4.052 -25.026 1.00 78.56 92 CYS A O 1
ATOM 680 N N . HIS A 1 93 ? 14.973 -3.080 -23.016 1.00 75.69 93 HIS A N 1
ATOM 681 C CA . HIS A 1 93 ? 16.241 -2.423 -23.329 1.00 75.69 93 HIS A CA 1
ATOM 682 C C . HIS A 1 93 ? 17.344 -3.451 -23.617 1.00 75.69 93 HIS A C 1
ATOM 684 O O . HIS A 1 93 ? 18.034 -3.333 -24.626 1.00 75.69 93 HIS A O 1
ATOM 690 N N . SER A 1 94 ? 17.460 -4.503 -22.797 1.00 72.56 94 SER A N 1
ATOM 691 C CA . SER A 1 94 ? 18.439 -5.573 -23.020 1.00 72.56 94 SER A CA 1
ATOM 692 C C . SER A 1 94 ? 18.222 -6.330 -24.336 1.00 72.56 94 SER A C 1
ATOM 694 O O . SER A 1 94 ? 19.203 -6.738 -24.949 1.00 72.56 94 SER A O 1
ATOM 696 N N . LEU A 1 95 ? 16.969 -6.533 -24.762 1.00 72.38 95 LEU A N 1
ATOM 697 C CA . LEU A 1 95 ? 16.625 -7.205 -26.024 1.00 72.38 95 LEU A CA 1
ATOM 698 C C . LEU A 1 95 ? 16.842 -6.312 -27.253 1.00 72.38 95 LEU A C 1
ATOM 700 O O . LEU A 1 95 ? 17.218 -6.819 -28.299 1.00 72.38 95 LEU A O 1
ATOM 704 N N . CYS A 1 96 ? 16.607 -5.002 -27.145 1.00 70.75 96 CYS A N 1
ATOM 705 C CA . CYS A 1 96 ? 16.809 -4.059 -28.252 1.00 70.75 96 CYS A CA 1
ATOM 706 C C . CYS A 1 96 ? 18.285 -3.680 -28.479 1.00 70.75 96 CYS A C 1
ATOM 708 O O . CYS A 1 96 ? 18.611 -3.130 -29.529 1.00 70.75 96 CYS A O 1
ATOM 710 N N . CYS A 1 97 ? 19.164 -3.910 -27.498 1.00 60.16 97 CYS A N 1
ATOM 711 C CA . CYS A 1 97 ? 20.601 -3.627 -27.593 1.00 60.16 97 CYS A CA 1
ATOM 712 C C . CYS A 1 97 ? 21.456 -4.831 -28.041 1.00 60.16 97 CYS A C 1
ATOM 714 O O . CYS A 1 97 ? 22.683 -4.715 -28.026 1.00 60.16 97 CYS A O 1
ATOM 716 N N . PHE A 1 98 ? 20.834 -5.949 -28.430 1.00 49.19 98 PHE A N 1
ATOM 717 C CA . PHE A 1 98 ? 21.477 -7.147 -28.986 1.00 49.19 98 PHE A CA 1
ATOM 718 C C . PHE A 1 98 ? 21.011 -7.376 -30.429 1.00 49.19 98 PHE A C 1
ATOM 720 O O . PHE A 1 98 ? 21.846 -7.813 -31.251 1.00 49.19 98 PHE A O 1
#

Secondary structure (DSSP, 8-state):
-----------------HHHHHHHHHHHHHHHHHHHHHHHHHHHHHHHHHHTPPPPGGG-HHHHHHHHHHHHHHHHHHHHHHHHHHHHHHHHHHHHT-

Sequence (98 aa):
MPGRSSSSSGSTGFISFSGVESALSSLKTFQSCISSGMDTVSSVALDLVETQTEVSSEYSMDKAMVEFAIMDRDLNHYVKAVQSTINHVSVCHSLCCF

Foldseek 3Di:
DDDDPDPDPDPLPPPDCVVVVVVLVVLVVVLVVLVVQLVVLVVVLVVCVVVVPDDDPVPDSVVVNVVSVVVNVVSVVVSVVSVVVVVVVVVVSVVVVD